Protein 5M2P (pdb70)

B-factor: mean 15.77, std 15.34, range [5.66, 390.44]

Solvent-accessible surface area: 6416 Å² total; per-residue (Å²): 158,39,36,29,36,4,1,2,4,19,44,172,34,9,126,136,43,106,90,0,33,83,53,0,107,77,62,88,157,61,10,57,156,153,142,101,157,57,30,1,64,65,7,92,32,0,25,1,8,77,3,107,107,13,60,120,13,109,90,128,25,43,157,137,6,6,0,3,0,0,53,41,116,77,9,9,80,80,0,70,121,103,10,93,164,18,56,70,28,86,4,74,0,77,35,154,46,2,99,69,16,62,32,48,92,148

Foldseek 3Di:
DAKKKKWKDAPVLVVVVVVVVVVVVVVVVVCVVVVHDDFKDKAWQWQLCQFPVNVVVVVVHDPGMMMIMGSDVVVVVVVCVVRVRTDMDMDDDDDPSPPDRRDHPD

Secondary structure (DSSP, 8-state):
-EEEEEEEEEHHHHHT-HHHHHHHHHHHHHHHHTT----EEEEESBGGGGSGGGHHHHHH--SSEEEEEES-HHHHHHHHHHH-S-EEEEEEES-SS-S-TT-B--

Nearest PDB structures (foldseek):
  5m2p-assembly1_A  TM=1.010E+00  e=1.530E-20  Synechocystis sp. PCC 6803
  5m2r-assembly1_A  TM=9.667E-01  e=1.458E-19  Synechocystis sp. PCC 6803 substr. Kazusa
  5m2u-assembly3_C  TM=9.516E-01  e=3.212E-18  Synechocystis sp. PCC 6803
  3jsr-assembly1_A  TM=9.475E-01  e=7.798E-15  Nostoc sp. PCC 7120 = FACHB-418
  3hze-assembly6_F  TM=9.260E-01  e=9.169E-13  Thermosynechococcus vestitus BP-1

CATH classification: 3.30.70.1860

InterPro domains:
  IPR019616 Ycf54 protein [PF10674] (30-120)
  IPR019616 Ycf54 protein [PTHR35319] (24-131)
  IPR038409 Ycf54-like superfamily [G3DSA:3.30.70.1860] (25-133)

Radius of gyration: 13.28 Å; Cα contacts (8 Å, |Δi|>4): 177; chains: 1; bounding box: 35×28×35 Å

Organism: Synechocystis sp. (strain ATCC 27184 / PCC 6803 / Kazusa) (NCBI:txid1111708)

Structure (mmCIF, N/CA/C/O backbone):
data_5M2P
#
_entry.id   5M2P
#
_cell.length_a   42.730
_cell.length_b   45.930
_cell.length_c   119.280
_cell.angle_alpha   90.00
_cell.angle_beta   90.00
_cell.angle_gamma   90.00
#
_symmetry.space_group_name_H-M   'C 2 2 21'
#
loop_
_entity.id
_entity.type
_entity.pdbx_description
1 polymer 'Ycf54-like protein'
2 non-polymer 'SULFATE ION'
3 water water
#
loop_
_atom_site.group_PDB
_atom_site.id
_atom_site.type_symbol
_atom_site.label_atom_id
_atom_site.label_alt_id
_atom_site.la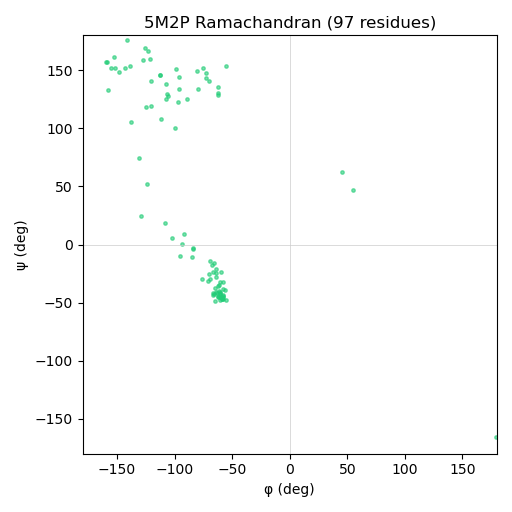bel_comp_id
_atom_site.label_asym_id
_atom_site.label_entity_id
_atom_site.label_seq_id
_atom_site.pdbx_PDB_ins_code
_atom_site.Cartn_x
_atom_site.Cartn_y
_atom_site.Cartn_z
_atom_site.occupancy
_atom_site.B_iso_or_equiv
_atom_site.auth_seq_id
_atom_site.auth_comp_id
_atom_site.auth_asym_id
_atom_site.auth_atom_id
_atom_site.pdbx_PDB_model_num
ATOM 1 N N . MET A 1 4 ? -24.323 -0.482 -11.984 1.00 39.52 1 MET A N 1
ATOM 2 C CA . MET A 1 4 ? -23.410 -0.687 -13.154 1.00 37.86 1 MET A CA 1
ATOM 3 C C . MET A 1 4 ? -22.408 0.459 -13.298 1.00 34.75 1 MET A C 1
ATOM 4 O O . MET A 1 4 ? -22.740 1.623 -13.088 1.00 37.08 1 MET A O 1
ATOM 9 N N . ALA A 1 5 ? -21.177 0.105 -13.646 1.00 19.11 2 ALA A N 1
ATOM 10 C CA . ALA A 1 5 ? -20.096 1.059 -13.866 1.00 16.81 2 ALA A CA 1
ATOM 11 C C . ALA A 1 5 ? -19.453 0.808 -15.231 1.00 13.30 2 ALA A C 1
ATOM 12 O O . ALA A 1 5 ? -19.555 -0.291 -15.795 1.00 13.85 2 ALA A O 1
ATOM 14 N N . THR A 1 6 ? -18.779 1.819 -15.758 1.00 12.98 3 THR A N 1
ATOM 15 C CA . THR A 1 6 ? -17.940 1.702 -16.951 1.00 11.02 3 THR A CA 1
ATOM 16 C C . THR A 1 6 ? -16.537 1.318 -16.528 1.00 8.55 3 THR A C 1
ATOM 17 O O . THR A 1 6 ? -15.882 1.991 -15.724 1.00 9.48 3 THR A O 1
ATOM 21 N N . TYR A 1 7 ? -16.078 0.222 -17.121 1.00 7.55 4 TYR A N 1
ATOM 22 C CA . TYR A 1 7 ? -14.724 -0.255 -16.973 1.00 6.26 4 TYR A CA 1
ATOM 23 C C . TYR A 1 7 ? -13.947 -0.025 -18.243 1.00 6.40 4 TYR A C 1
ATOM 24 O O . TYR A 1 7 ? -14.454 -0.231 -19.352 1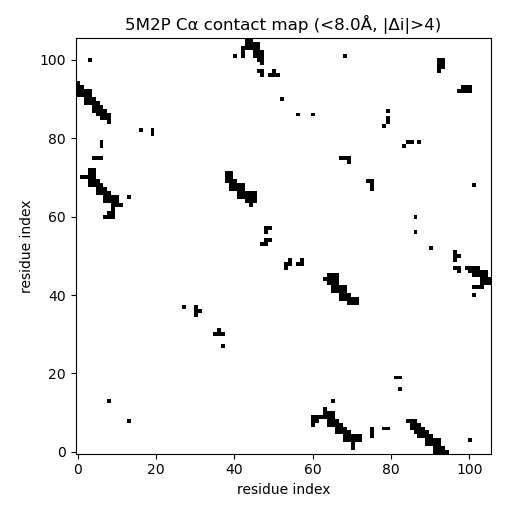.00 9.03 4 TYR A O 1
ATOM 33 N N . TYR A 1 8 ? -12.697 0.411 -18.089 1.00 6.30 5 TYR A N 1
ATOM 34 C CA . TYR A 1 8 ? -11.801 0.660 -19.191 1.00 6.05 5 TYR A CA 1
ATOM 35 C C . TYR A 1 8 ? -10.699 -0.374 -19.101 1.00 6.20 5 TYR A C 1
ATOM 36 O O . TYR A 1 8 ? -10.295 -0.734 -17.996 1.00 7.48 5 TYR A O 1
ATOM 45 N N . TYR A 1 9 ? -10.182 -0.825 -20.244 1.00 5.66 6 TYR A N 1
ATOM 46 C CA . TYR A 1 9 ? -9.161 -1.848 -20.232 1.00 6.06 6 TYR A CA 1
ATOM 47 C C . TYR A 1 9 ? -8.071 -1.578 -21.248 1.00 5.84 6 TYR A C 1
ATOM 48 O O . TYR A 1 9 ? -8.296 -0.966 -22.299 1.00 5.76 6 TYR A O 1
ATOM 57 N N . ALA A 1 10 ? -6.908 -2.126 -20.903 1.00 6.06 7 ALA A N 1
ATOM 58 C CA . ALA A 1 10 ? -5.779 -2.283 -21.813 1.00 5.73 7 ALA A CA 1
ATOM 59 C C . ALA A 1 10 ? -5.408 -3.771 -21.783 1.00 6.40 7 ALA A C 1
ATOM 60 O O . ALA A 1 10 ? -5.057 -4.282 -20.732 1.00 7.82 7 ALA A O 1
ATOM 62 N N . LEU A 1 11 ? -5.502 -4.430 -22.929 1.00 6.08 8 LEU A N 1
ATOM 63 C CA . LEU A 1 11 ? -5.242 -5.860 -23.051 1.00 6.83 8 LEU A CA 1
ATOM 64 C C . LEU A 1 11 ? -3.905 -6.095 -23.723 1.00 7.00 8 LEU A C 1
ATOM 65 O O . LEU A 1 11 ? -3.644 -5.546 -24.781 1.00 7.73 8 LEU A O 1
ATOM 70 N N . ALA A 1 12 ? -3.075 -6.904 -23.091 1.00 8.07 9 ALA A N 1
ATOM 71 C CA . ALA A 1 12 ? -1.759 -7.250 -23.564 1.00 8.89 9 ALA A CA 1
ATOM 72 C C . ALA A 1 12 ? -1.653 -8.777 -23.685 1.00 8.99 9 ALA A C 1
ATOM 73 O O . ALA A 1 12 ? -2.449 -9.514 -23.110 1.00 9.43 9 ALA A O 1
ATOM 75 N N . SER A 1 13 ? -0.607 -9.238 -24.364 1.00 9.30 10 SER A N 1
ATOM 76 C CA . SER A 1 13 ? -0.217 -10.636 -24.256 1.00 9.98 10 SER A CA 1
ATOM 77 C C . SER A 1 13 ? 0.483 -10.832 -22.913 1.00 9.82 10 SER A C 1
ATOM 78 O O . SER A 1 13 ? 1.103 -9.935 -22.370 1.00 10.53 10 SER A O 1
ATOM 81 N N . GLN A 1 14 ? 0.405 -12.053 -22.375 1.00 11.51 11 GLN A N 1
ATOM 82 C CA . GLN A 1 14 ? 1.176 -12.389 -21.184 1.00 11.85 11 GLN A CA 1
ATOM 83 C C . GLN A 1 14 ? 2.678 -12.240 -21.436 1.00 9.81 11 GLN A C 1
ATOM 84 O O . GLN A 1 14 ? 3.392 -11.736 -20.603 1.00 11.38 11 GLN A O 1
ATOM 90 N N . LYS A 1 15 ? 3.118 -12.668 -22.623 1.00 12.52 12 LYS A N 1
ATOM 91 C CA . LYS A 1 15 ? 4.503 -12.544 -23.042 1.00 13.91 12 LYS A CA 1
ATOM 92 C C . LYS A 1 15 ? 5.017 -11.090 -22.983 1.00 11.16 12 LYS A C 1
ATOM 93 O O . LYS A 1 15 ? 6.073 -10.781 -22.432 1.00 13.33 12 LYS A O 1
ATOM 99 N N . PHE A 1 16 ? 4.223 -10.173 -23.530 1.00 10.83 13 PHE A N 1
ATOM 100 C CA . PHE A 1 16 ? 4.594 -8.768 -23.550 1.00 10.97 13 PHE A CA 1
ATOM 101 C C . PHE A 1 16 ? 4.659 -8.182 -22.172 1.00 11.18 13 PHE A C 1
ATOM 102 O O . PHE A 1 16 ? 5.624 -7.488 -21.805 1.00 12.46 13 PHE A O 1
ATOM 110 N N . LEU A 1 17 ? 3.612 -8.419 -21.380 1.00 11.97 14 LEU A N 1
ATOM 111 C CA . LEU A 1 17 ? 3.589 -7.790 -20.087 1.00 15.03 14 LEU A CA 1
ATOM 112 C C . LEU A 1 17 ? 4.758 -8.286 -19.185 1.00 15.18 14 LEU A C 1
ATOM 113 O O . LEU A 1 17 ? 5.268 -7.557 -18.343 1.00 17.77 14 LEU A O 1
ATOM 118 N N . LEU A 1 18 ? 5.225 -9.516 -19.420 1.00 17.08 15 LEU A N 1
ATOM 119 C CA . LEU A 1 18 ? 6.406 -10.030 -18.713 1.00 16.80 15 LEU A CA 1
ATOM 120 C C . LEU A 1 18 ? 7.727 -9.323 -19.072 1.00 17.47 15 LEU A C 1
ATOM 121 O O . LEU A 1 18 ? 8.686 -9.367 -18.325 1.00 21.06 15 LEU A O 1
ATOM 126 N N . GLU A 1 19 ? 7.724 -8.614 -20.203 1.00 15.21 16 GLU A N 1
ATOM 127 C CA . GLU A 1 19 ? 8.847 -7.765 -20.605 1.00 15.40 16 GLU A CA 1
ATOM 128 C C . GLU A 1 19 ? 8.712 -6.330 -20.119 1.00 15.23 16 GLU A C 1
ATOM 129 O O . GLU A 1 19 ? 9.481 -5.472 -20.532 1.00 17.40 16 GLU A O 1
ATOM 135 N N . GLU A 1 20 ? 7.728 -6.064 -19.256 1.00 16.28 17 GLU A N 1
ATOM 136 C CA . GLU A 1 20 ? 7.444 -4.711 -18.780 1.00 15.53 17 GLU A CA 1
ATOM 137 C C . GLU A 1 20 ? 7.495 -4.651 -17.244 1.00 14.53 17 GLU A C 1
ATOM 138 O O . GLU A 1 20 ? 6.571 -4.182 -16.589 1.00 14.20 17 GLU A O 1
ATOM 144 N N . GLU A 1 21 ? 8.585 -5.137 -16.661 1.00 17.16 18 GLU A N 1
ATOM 145 C CA . GLU A 1 21 ? 8.710 -5.133 -15.206 1.00 20.11 18 GLU A CA 1
ATOM 146 C C . GLU A 1 21 ? 8.661 -3.765 -14.550 1.00 17.74 18 GLU A C 1
ATOM 147 O O . GLU A 1 21 ? 7.984 -3.624 -13.534 1.00 17.84 18 GLU A O 1
ATOM 153 N N . PRO A 1 22 ? 9.326 -2.741 -15.117 1.00 16.59 19 PRO A N 1
ATOM 154 C CA . PRO A 1 22 ? 9.187 -1.413 -14.510 1.00 16.21 19 PRO A CA 1
ATOM 155 C C . PRO A 1 22 ? 7.708 -1.003 -14.430 1.00 14.54 19 PRO A C 1
ATOM 156 O O . PRO A 1 22 ? 7.284 -0.431 -13.434 1.00 13.66 19 PRO A O 1
ATOM 160 N N . PHE A 1 23 ? 6.926 -1.326 -15.458 1.00 13.83 20 PHE A N 1
ATOM 161 C CA . PHE A 1 23 ? 5.493 -1.038 -15.437 1.00 11.39 20 PHE A CA 1
ATOM 162 C C . PHE A 1 23 ? 4.791 -1.764 -14.280 1.00 11.51 20 PHE A C 1
ATOM 163 O O . PHE A 1 23 ? 3.959 -1.188 -13.559 1.00 12.36 20 PHE A O 1
ATOM 171 N N . GLU A 1 24 ? 5.081 -3.040 -14.138 1.00 11.86 21 GLU A N 1
ATOM 172 C CA . GLU A 1 24 ? 4.484 -3.787 -13.058 1.00 13.56 21 GLU A CA 1
ATOM 173 C C . GLU A 1 24 ? 4.885 -3.203 -11.712 1.00 13.07 21 GLU A C 1
ATOM 174 O O . GLU A 1 24 ? 4.079 -3.194 -10.786 1.00 14.74 21 GLU A O 1
ATOM 180 N N . GLU A 1 25 ? 6.110 -2.695 -11.586 1.00 13.02 22 GLU A N 1
ATOM 181 C CA . GLU A 1 25 ? 6.519 -2.031 -10.349 1.00 15.42 22 GLU A CA 1
ATOM 182 C C . GLU A 1 25 ? 5.718 -0.757 -10.095 1.00 14.28 22 GLU A C 1
ATOM 183 O O . GLU A 1 25 ? 5.375 -0.454 -8.959 1.00 14.53 22 GLU A O 1
ATOM 189 N N . VAL A 1 26 ? 5.398 -0.012 -11.148 1.00 12.38 23 VAL A N 1
ATOM 190 C CA . VAL A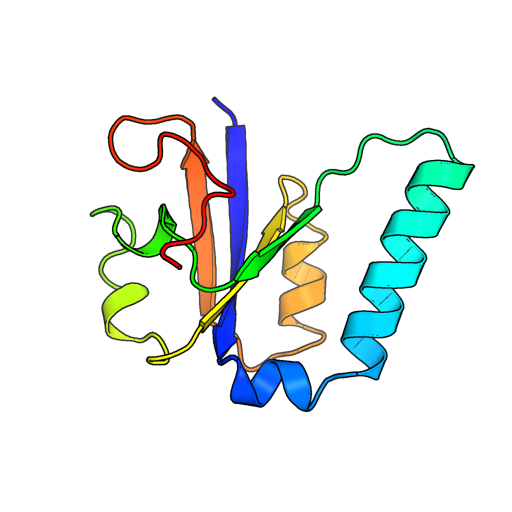 1 26 ? 4.558 1.163 -11.009 1.00 12.53 23 VAL A CA 1
ATOM 191 C C . VAL A 1 26 ? 3.196 0.769 -10.458 1.00 10.97 23 VAL A C 1
ATOM 192 O O . VAL A 1 26 ? 2.675 1.441 -9.571 1.00 11.39 23 VAL A O 1
ATOM 196 N N . LEU A 1 27 ? 2.639 -0.327 -10.967 1.00 10.30 24 LEU A N 1
ATOM 197 C CA . LEU A 1 27 ? 1.324 -0.773 -10.477 1.00 10.06 24 LEU A CA 1
ATOM 198 C C . LEU A 1 27 ? 1.403 -1.206 -9.021 1.00 10.03 24 LEU A C 1
ATOM 199 O O . LEU A 1 27 ? 0.510 -0.905 -8.243 1.00 10.98 24 LEU A O 1
ATOM 204 N N . LYS A 1 28 ? 2.454 -1.937 -8.653 1.00 11.37 25 LYS A N 1
ATOM 205 C CA . LYS A 1 28 ? 2.642 -2.319 -7.235 1.00 12.15 25 LYS A CA 1
ATOM 206 C C . LYS A 1 28 ? 2.737 -1.077 -6.353 1.00 11.10 25 LYS A C 1
ATOM 207 O O . LYS A 1 28 ? 2.087 -0.998 -5.308 1.00 12.16 25 LYS A O 1
ATOM 213 N N . GLU A 1 29 ? 3.534 -0.094 -6.766 1.00 12.26 26 GLU A N 1
ATOM 214 C CA . GLU A 1 29 ? 3.654 1.137 -5.999 1.00 13.86 26 GLU A CA 1
ATOM 215 C C . GLU A 1 29 ? 2.345 1.886 -5.909 1.00 12.10 26 GLU A C 1
ATOM 216 O O . GLU A 1 29 ? 2.030 2.470 -4.875 1.00 13.90 26 GLU A O 1
ATOM 222 N N . ARG A 1 30 ? 1.555 1.833 -6.979 1.00 11.19 27 ARG A N 1
ATOM 223 C CA . ARG A 1 30 ? 0.263 2.505 -6.975 1.00 10.52 27 ARG A CA 1
ATOM 224 C C . ARG A 1 30 ? -0.688 1.827 -5.971 1.00 9.27 27 ARG A C 1
ATOM 225 O O . ARG A 1 30 ? -1.360 2.506 -5.213 1.00 10.73 27 ARG A O 1
ATOM 233 N N . ARG A 1 31 ? -0.713 0.496 -5.945 1.00 10.06 28 ARG A N 1
ATOM 234 C CA . ARG A 1 31 ? -1.516 -0.217 -4.924 1.00 9.31 28 ARG A CA 1
ATOM 235 C C . ARG A 1 31 ? -1.101 0.174 -3.514 1.00 8.71 28 ARG A C 1
ATOM 236 O O . ARG A 1 31 ? -1.928 0.434 -2.660 1.00 9.80 28 ARG A O 1
ATOM 244 N N . ARG A 1 32 ? 0.197 0.189 -3.278 1.00 10.51 29 ARG A N 1
ATOM 245 C CA . ARG A 1 32 ? 0.717 0.522 -1.966 1.00 10.31 29 ARG A CA 1
ATOM 246 C C . ARG A 1 32 ? 0.399 1.969 -1.569 1.00 11.43 29 ARG A C 1
ATOM 247 O O . ARG A 1 32 ? -0.011 2.226 -0.442 1.00 12.82 29 ARG A O 1
ATOM 255 N N . ASP A 1 33 ? 0.514 2.899 -2.520 1.00 12.01 30 ASP A N 1
ATOM 256 C CA . ASP A 1 33 ? 0.167 4.297 -2.283 1.00 13.04 30 ASP A CA 1
ATOM 257 C C . ASP A 1 33 ? -1.314 4.466 -1.969 1.00 11.82 30 AS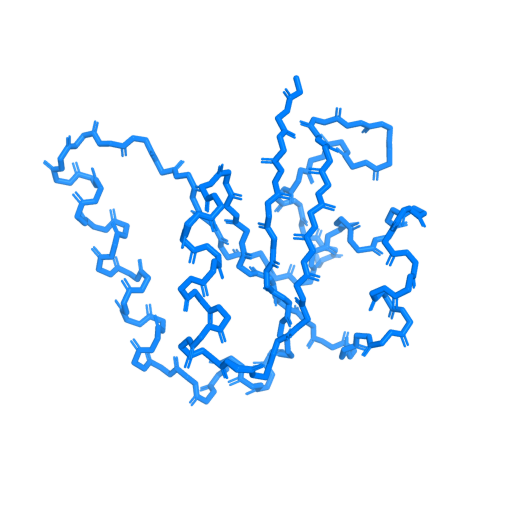P A C 1
ATOM 258 O O . ASP A 1 33 ? -1.691 5.262 -1.092 1.00 14.15 30 ASP A O 1
ATOM 263 N N . TYR A 1 34 ? -2.166 3.735 -2.702 1.00 11.43 31 TYR A N 1
ATOM 264 C CA . TYR A 1 34 ? -3.592 3.796 -2.420 1.00 10.45 31 TYR A CA 1
ATOM 265 C C . TYR A 1 34 ? -3.860 3.381 -0.970 1.00 10.56 31 TYR A C 1
ATOM 266 O O . TYR A 1 34 ? -4.656 4.018 -0.270 1.00 11.75 31 TYR A O 1
ATOM 275 N N . GLY A 1 35 ? -3.220 2.279 -0.536 1.00 10.07 32 GLY A N 1
ATOM 276 C CA . GLY A 1 35 ? -3.415 1.801 0.819 1.00 11.07 32 GLY A CA 1
ATOM 277 C C . GLY A 1 35 ? -2.991 2.860 1.836 1.00 10.99 32 GLY A C 1
ATOM 278 O O . GLY A 1 35 ? -3.707 3.143 2.797 1.00 12.27 32 GLY A O 1
ATOM 279 N N . GLU A 1 36 ? -1.839 3.462 1.596 1.00 12.10 33 GLU A N 1
ATOM 280 C CA . GLU A 1 36 ? -1.326 4.491 2.477 1.00 14.11 33 GLU A CA 1
ATOM 281 C C . GLU A 1 36 ? -2.267 5.708 2.593 1.00 15.25 33 GLU A C 1
ATOM 282 O O . GLU A 1 36 ? -2.370 6.306 3.661 1.00 17.93 33 GLU A O 1
ATOM 288 N N . LYS A 1 37 ? -2.980 6.021 1.512 1.00 14.92 34 LYS A N 1
ATOM 289 C CA . LYS A 1 37 ? -3.906 7.149 1.436 1.00 16.75 34 LYS A CA 1
ATOM 290 C C . LYS A 1 37 ? -5.357 6.765 1.761 1.00 15.39 34 LYS A C 1
ATOM 291 O O . LYS A 1 37 ? -6.257 7.609 1.726 1.00 16.88 34 LYS A O 1
ATOM 297 N N . ASN A 1 38 ? -5.593 5.490 2.074 1.00 12.98 35 ASN A N 1
ATOM 298 C CA . ASN A 1 38 ? -6.955 4.992 2.307 1.00 13.37 35 ASN A CA 1
ATOM 299 C C . ASN A 1 38 ? -7.865 5.293 1.120 1.00 13.19 35 ASN A C 1
ATOM 300 O O . ASN A 1 38 ? -8.995 5.750 1.278 1.00 15.43 35 ASN A O 1
ATOM 305 N N . LYS A 1 39 ? -7.359 4.991 -0.066 1.00 12.34 36 LYS A N 1
ATOM 306 C CA . LYS A 1 39 ? -8.110 5.139 -1.319 1.00 13.37 36 LYS A CA 1
ATOM 307 C C . LYS A 1 39 ? -8.504 3.755 -1.815 1.00 11.74 36 LYS A C 1
ATOM 308 O O . LYS A 1 39 ? -7.665 2.862 -1.877 1.00 11.94 36 LYS A O 1
ATOM 314 N N . GLU A 1 40 ? -9.775 3.566 -2.134 1.00 13.47 37 GLU A N 1
ATOM 315 C CA . GLU A 1 40 ? -10.251 2.275 -2.648 1.00 13.29 37 GLU A CA 1
ATOM 316 C C . GLU A 1 40 ? -9.570 1.960 -3.960 1.00 10.54 37 GLU A C 1
ATOM 317 O O . GLU A 1 40 ? -9.518 2.809 -4.855 1.00 12.79 37 GLU A O 1
ATOM 323 N N . ILE A 1 41 ? -9.036 0.752 -4.065 1.00 11.07 38 ILE A N 1
ATOM 324 C CA . ILE A 1 41 ? -8.381 0.302 -5.275 1.00 9.27 38 ILE A CA 1
ATOM 325 C C . ILE A 1 41 ? -9.437 0.298 -6.383 1.00 10.13 38 ILE A C 1
ATOM 326 O O . ILE A 1 41 ? -10.530 -0.235 -6.213 1.00 10.90 38 ILE A O 1
ATOM 331 N N . ASP A 1 42 ? -9.114 0.934 -7.505 1.00 9.31 39 ASP A N 1
ATOM 332 C CA . ASP A 1 42 ? -10.022 1.030 -8.657 1.00 8.86 39 ASP A CA 1
ATOM 333 C C . ASP A 1 42 ? -9.321 0.616 -9.945 1.00 7.20 39 ASP A C 1
ATOM 334 O O . ASP A 1 42 ? -9.733 1.023 -11.037 1.00 8.69 39 ASP A O 1
ATOM 339 N N . PHE A 1 43 ? -8.284 -0.204 -9.822 1.00 7.05 40 PHE A N 1
ATOM 340 C CA . PHE A 1 43 ? -7.559 -0.733 -10.968 1.00 7.66 40 PHE A CA 1
ATOM 341 C C . PHE A 1 43 ? -7.066 -2.106 -10.572 1.00 8.37 40 PHE A C 1
ATOM 342 O O . PHE A 1 43 ? -6.748 -2.339 -9.408 1.00 8.13 40 PHE A O 1
ATOM 350 N N . TRP A 1 44 ? -6.982 -2.987 -11.553 1.00 7.17 41 TRP A N 1
ATOM 351 C CA . TRP A 1 44 ? -6.705 -4.386 -11.339 1.00 7.62 41 TRP A CA 1
ATOM 352 C C . TRP A 1 44 ? -6.008 -4.959 -12.565 1.00 8.22 41 TRP A C 1
ATOM 353 O O . TRP A 1 44 ? -6.244 -4.534 -13.683 1.00 9.77 41 TRP A O 1
ATOM 364 N N . GLN A 1 45 ? -5.202 -5.987 -12.341 1.00 8.71 42 GLN A N 1
ATOM 365 C CA . GLN A 1 45 ? -4.644 -6.763 -13.399 1.00 8.67 42 GLN A CA 1
ATOM 366 C C . GLN A 1 45 ? -5.352 -8.106 -13.395 1.00 8.90 42 GLN A C 1
ATOM 367 O O . GLN A 1 45 ? -5.404 -8.780 -12.351 1.00 11.96 42 GLN A O 1
ATOM 373 N N . VAL A 1 46 ? -5.915 -8.477 -14.538 1.00 8.35 43 VAL A N 1
ATOM 374 C CA . VAL A 1 46 ? -6.734 -9.682 -14.668 1.00 8.59 43 VAL A CA 1
ATOM 375 C C . VAL A 1 46 ? -6.092 -10.567 -15.709 1.00 8.92 43 VAL A C 1
ATOM 376 O O . VAL A 1 46 ? -5.975 -10.199 -16.865 1.00 8.99 43 VAL A O 1
ATOM 380 N N . ILE A 1 47 ? -5.694 -11.765 -15.302 1.00 10.11 44 ILE A N 1
ATOM 381 C CA . ILE A 1 47 ? -5.101 -12.730 -16.205 1.00 9.86 44 ILE A CA 1
ATOM 382 C C . ILE A 1 47 ? -6.226 -13.412 -16.993 1.00 9.08 44 ILE A C 1
ATOM 383 O O . ILE A 1 47 ? -7.255 -13.805 -16.424 1.00 11.67 44 ILE A O 1
ATOM 388 N N . GLN A 1 48 ? -6.053 -13.533 -18.299 1.00 8.93 45 GLN A N 1
ATOM 389 C CA . GLN A 1 48 ? -7.009 -14.191 -19.166 1.00 8.95 45 G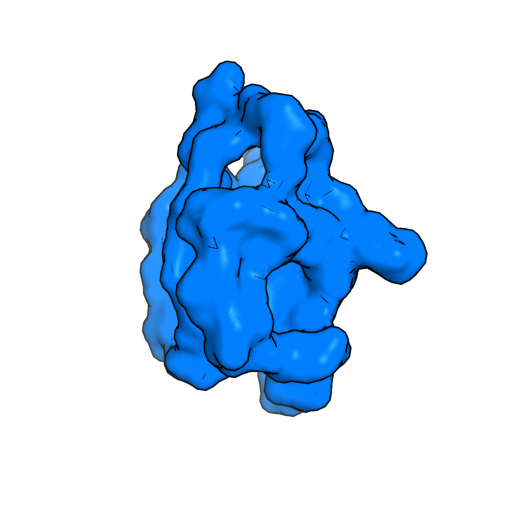LN A CA 1
ATOM 390 C C . GLN A 1 48 ? -8.454 -13.754 -18.858 1.00 8.85 45 GLN A C 1
ATOM 391 O O . GLN A 1 48 ? -9.328 -14.585 -18.532 1.00 9.80 45 GLN A O 1
ATOM 397 N N . PRO A 1 49 ? -8.742 -12.460 -19.029 1.00 9.11 46 PRO A N 1
ATOM 398 C CA . PRO A 1 49 ? -10.050 -11.971 -18.566 1.00 8.49 46 PRO A CA 1
ATOM 399 C C . PRO A 1 49 ? -11.273 -12.586 -19.242 1.00 8.51 46 PRO A C 1
ATOM 400 O O . PRO A 1 49 ? -11.366 -12.687 -20.458 1.00 10.46 46 PRO A O 1
ATOM 404 N N . ALA A 1 50 ? -12.256 -12.934 -18.416 1.00 9.51 47 ALA A N 1
ATOM 405 C CA . ALA A 1 50 ? -13.524 -13.439 -18.914 1.00 10.73 47 ALA A CA 1
ATOM 406 C C . ALA A 1 50 ? -14.327 -12.395 -19.676 1.00 10.01 47 ALA A C 1
ATOM 407 O O . ALA A 1 50 ? -15.172 -12.722 -20.501 1.00 12.19 47 ALA A O 1
ATOM 409 N N . PHE A 1 51 ? -14.081 -11.112 -19.419 1.00 9.31 48 PHE A N 1
ATOM 410 C CA . PHE A 1 51 ? -14.846 -10.083 -20.152 1.00 9.48 48 PHE A CA 1
ATOM 411 C C . PHE A 1 51 ? -14.672 -10.159 -21.659 1.00 9.14 48 PHE A C 1
ATOM 412 O O . PHE A 1 51 ? -15.539 -9.717 -22.412 1.00 9.84 48 PHE A O 1
ATOM 420 N N . LEU A 1 52 ? -13.559 -10.740 -22.105 1.00 9.03 49 LEU A N 1
ATOM 421 C CA . LEU A 1 52 ? -13.269 -10.803 -23.516 1.00 10.51 49 LEU A CA 1
ATOM 422 C C . LEU A 1 52 ? -14.253 -11.662 -24.289 1.00 10.18 49 LEU A C 1
ATOM 423 O O . LEU A 1 52 ? -14.310 -11.564 -25.514 1.00 12.01 49 LEU A O 1
ATOM 428 N N . ASN A 1 53 ? -15.034 -12.501 -23.577 1.00 8.97 50 ASN A N 1
ATOM 429 C CA . ASN A 1 53 ? -16.041 -13.339 -24.226 1.00 10.11 50 ASN A CA 1
ATOM 430 C C . ASN A 1 53 ? -17.382 -12.625 -24.486 1.00 10.02 50 ASN A C 1
ATOM 431 O O . ASN A 1 53 ? -18.281 -13.174 -25.108 1.00 12.39 50 ASN A O 1
ATOM 436 N N . ALA A 1 54 ? -17.511 -11.387 -24.037 1.00 9.20 51 ALA A N 1
ATOM 437 C CA . ALA A 1 54 ? -18.765 -10.651 -24.208 1.00 9.88 51 ALA A CA 1
ATOM 438 C C . ALA A 1 54 ? -18.956 -10.316 -25.670 1.00 8.12 51 ALA A C 1
ATOM 439 O O . ALA A 1 54 ? -18.004 -9.939 -26.349 1.00 7.62 51 ALA A O 1
ATOM 441 N N . PRO A 1 55 ? -20.190 -10.398 -26.196 1.00 8.45 52 PRO A N 1
ATOM 442 C CA . PRO A 1 55 ? -20.391 -10.092 -27.606 1.00 8.32 52 PRO A CA 1
ATOM 443 C C . PRO A 1 55 ? -19.946 -8.694 -28.025 1.00 7.70 52 PRO A C 1
ATOM 444 O O . PRO A 1 55 ? -19.467 -8.530 -29.149 1.00 8.23 52 PRO A O 1
ATOM 448 N N . GLU A 1 56 ? -20.055 -7.731 -27.121 1.00 8.54 53 GLU A N 1
ATOM 449 C CA . GLU A 1 56 ? -19.680 -6.371 -27.435 1.00 10.02 53 GLU A CA 1
ATOM 450 C C . GLU A 1 56 ? -18.175 -6.221 -27.622 1.00 9.85 53 GLU A C 1
ATOM 451 O O . GLU A 1 56 ? -17.728 -5.209 -28.164 1.00 12.14 53 GLU A O 1
ATOM 457 N N . LEU A 1 57 ? -17.396 -7.223 -27.195 1.00 8.58 54 LEU A N 1
ATOM 458 C CA . LEU A 1 57 ? -15.946 -7.205 -27.297 1.00 9.94 54 LEU A CA 1
ATOM 459 C C . LEU A 1 57 ? -15.428 -8.179 -28.369 1.00 9.33 54 LEU A C 1
ATOM 460 O O . LEU A 1 57 ? -14.248 -8.530 -28.429 1.00 10.23 54 LEU A O 1
ATOM 465 N N . ALA A 1 58 ? -16.317 -8.588 -29.274 1.00 9.42 55 ALA A N 1
ATOM 466 C CA . ALA A 1 58 ? -15.939 -9.566 -30.265 1.00 10.51 55 ALA A CA 1
ATOM 467 C C . ALA A 1 58 ? -14.757 -9.122 -31.121 1.00 11.29 55 ALA A C 1
ATOM 468 O O . ALA A 1 58 ? -13.926 -9.948 -31.475 1.00 12.93 55 ALA A O 1
ATOM 470 N N . GLU A 1 59 ? -14.687 -7.846 -31.483 1.00 12.38 56 GLU A N 1
ATOM 471 C CA A GLU A 1 59 ? -13.587 -7.326 -32.311 0.50 11.45 56 GLU A CA 1
ATOM 472 C CA B GLU A 1 59 ? -13.591 -7.430 -32.344 0.50 14.05 56 GLU A CA 1
ATOM 473 C C . GLU A 1 59 ? -12.272 -7.463 -31.555 1.00 11.70 56 GLU A C 1
ATOM 474 O O . GLU A 1 59 ? -11.266 -7.895 -32.088 1.00 12.81 56 GLU A O 1
ATOM 485 N N . ALA A 1 60 ? -12.287 -7.075 -30.29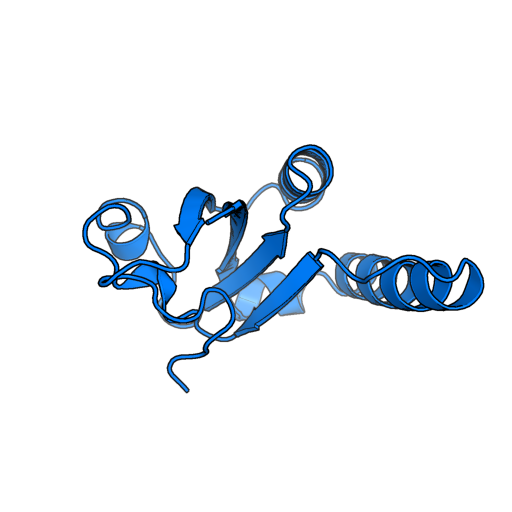2 1.00 10.76 57 ALA A N 1
ATOM 486 C CA . ALA A 1 60 ? -11.104 -7.214 -29.451 1.00 10.79 57 ALA A CA 1
ATOM 487 C C . ALA A 1 60 ? -10.649 -8.661 -29.341 1.00 11.15 57 ALA A C 1
ATOM 488 O O . ALA A 1 60 ? -9.465 -8.960 -29.479 1.00 11.98 57 ALA A O 1
ATOM 490 N N . LYS A 1 61 ? -11.591 -9.569 -29.090 1.00 9.96 58 LYS A N 1
ATOM 491 C CA . LYS A 1 61 ? -11.242 -10.979 -28.952 1.00 10.11 58 LYS A CA 1
ATOM 492 C C . LYS A 1 61 ? -10.622 -11.516 -30.244 1.00 11.22 58 LYS A C 1
ATOM 493 O O . LYS A 1 61 ? -9.665 -12.295 -30.214 1.00 13.52 58 LYS A O 1
ATOM 499 N N . ALA A 1 62 ? -11.165 -11.093 -31.372 1.00 10.67 59 ALA A N 1
ATOM 500 C CA . ALA A 1 62 ? -10.640 -11.495 -32.677 1.00 12.16 59 ALA A CA 1
ATOM 501 C C . ALA A 1 62 ? -9.223 -11.016 -32.960 1.00 12.48 59 ALA A C 1
ATOM 502 O O . ALA A 1 62 ? -8.528 -11.571 -33.790 1.00 17.86 59 ALA A O 1
ATOM 504 N N . LYS A 1 63 ? -8.815 -9.939 -32.308 1.00 11.99 60 LYS A N 1
ATOM 505 C CA . LYS A 1 63 ? -7.463 -9.395 -32.432 1.00 11.98 60 LYS A CA 1
ATOM 506 C C . LYS A 1 63 ? -6.496 -9.879 -31.344 1.00 12.65 60 LYS A C 1
ATOM 507 O O . LYS A 1 63 ? -5.306 -9.605 -31.457 1.00 14.75 60 LYS A O 1
ATOM 513 N N . ALA A 1 64 ? -6.984 -10.552 -30.295 1.00 13.46 61 ALA A N 1
ATOM 514 C CA . ALA A 1 64 ? -6.240 -10.722 -29.047 1.00 13.01 61 ALA A CA 1
ATOM 515 C C . ALA A 1 64 ? -5.200 -11.822 -29.099 1.00 12.13 61 ALA A C 1
ATOM 516 O O . ALA A 1 64 ? -5.436 -12.856 -29.744 1.00 14.83 61 ALA A O 1
ATOM 518 N N . PRO A 1 65 ? -4.097 -11.654 -28.336 1.00 11.29 62 PRO A N 1
ATOM 519 C CA . PRO A 1 65 ? -3.165 -12.771 -28.069 1.00 11.68 62 PRO A CA 1
ATOM 520 C C . PRO A 1 65 ? -3.872 -13.987 -27.452 1.00 12.63 62 PRO A C 1
ATOM 521 O O . PRO A 1 65 ? -4.876 -13.830 -26.735 1.00 15.95 62 PRO A O 1
ATOM 525 N N . GLU A 1 66 ? -3.308 -15.169 -27.675 1.00 13.36 63 GLU A N 1
ATOM 526 C CA . GLU A 1 66 ? -3.861 -16.405 -27.101 1.00 18.36 63 GLU A CA 1
ATOM 527 C C . GLU A 1 66 ? -3.826 -16.374 -25.565 1.00 14.59 63 GLU A C 1
ATOM 528 O O . GLU A 1 66 ? -4.801 -16.800 -24.904 1.00 17.57 63 GLU A O 1
ATOM 534 N N . LYS A 1 67 ? -2.706 -15.952 -24.997 1.00 13.51 64 LYS A N 1
ATOM 535 C CA . LYS A 1 67 ? -2.533 -15.882 -23.559 1.00 13.70 64 LYS A CA 1
ATOM 536 C C . LYS A 1 67 ? -2.470 -14.392 -23.292 1.00 11.63 64 LYS A C 1
ATOM 537 O O . LYS A 1 67 ? -1.512 -13.717 -23.693 1.00 11.74 64 LYS A O 1
ATOM 543 N N . ASN A 1 68 ? -3.539 -13.883 -22.695 1.00 10.75 65 ASN A N 1
ATOM 544 C CA . ASN A 1 68 ? -3.695 -12.451 -22.538 1.00 8.80 65 ASN A CA 1
ATOM 545 C C . ASN A 1 68 ? -3.931 -12.047 -21.096 1.00 9.15 65 ASN A C 1
ATOM 546 O O . ASN A 1 68 ? -4.161 -12.884 -20.220 1.00 9.49 65 ASN A O 1
ATOM 551 N N . VAL A 1 69 ? -3.851 -10.744 -20.868 1.00 9.15 66 VAL A N 1
ATOM 552 C CA . VAL A 1 69 ? -3.889 -10.178 -19.535 1.00 8.62 66 VAL A CA 1
ATOM 553 C C . VAL A 1 69 ? -4.321 -8.726 -19.696 1.00 7.55 66 VAL A C 1
ATOM 554 O O . VAL A 1 69 ? -3.842 -8.043 -20.600 1.00 9.55 66 VAL A O 1
ATOM 558 N N . ALA A 1 70 ? -5.277 -8.295 -18.875 1.00 7.07 67 ALA A N 1
ATOM 559 C CA . ALA A 1 70 ? -5.759 -6.922 -18.943 1.00 7.39 67 ALA A CA 1
ATOM 560 C C . ALA A 1 70 ? -5.398 -6.122 -17.718 1.00 7.26 67 ALA A C 1
ATOM 561 O O . ALA A 1 70 ? -5.458 -6.602 -16.582 1.00 8.65 67 ALA A O 1
ATOM 563 N N . ILE A 1 71 ? -5.137 -4.841 -17.946 1.00 6.36 68 ILE A N 1
ATOM 564 C CA . ILE A 1 71 ? -5.214 -3.841 -16.902 1.00 7.44 68 ILE A CA 1
ATOM 565 C C . ILE A 1 71 ? -6.587 -3.194 -17.037 1.00 7.18 68 ILE A C 1
ATOM 566 O O . ILE A 1 71 ? -6.958 -2.715 -18.105 1.00 8.28 68 ILE A O 1
ATOM 571 N N . VAL A 1 72 ? -7.352 -3.249 -15.961 1.00 7.40 69 VAL A N 1
ATOM 572 C CA . VAL A 1 72 ? -8.748 -2.792 -15.929 1.00 7.39 69 VAL A CA 1
ATOM 573 C C . VAL A 1 72 ? -8.850 -1.705 -14.888 1.00 7.51 69 VAL A C 1
ATOM 574 O O . VAL A 1 72 ? -8.288 -1.814 -13.806 1.00 8.41 69 VAL A O 1
ATOM 578 N N . SER A 1 73 ? -9.633 -0.675 -15.175 1.00 7.31 70 SER A N 1
ATOM 579 C CA . SER A 1 73 ? -9.884 0.344 -14.165 1.00 7.39 70 SER A CA 1
ATOM 580 C C . SER A 1 73 ? -11.183 1.049 -14.436 1.00 6.17 70 SER A C 1
ATOM 581 O O . SER A 1 73 ? -11.598 1.178 -15.585 1.00 7.38 70 SER A O 1
ATOM 584 N N . THR A 1 74 ? -11.824 1.555 -13.375 1.00 6.88 71 THR A N 1
ATOM 585 C CA . THR A 1 74 ? -12.946 2.473 -13.518 1.00 6.85 71 THR A CA 1
ATOM 586 C C . THR A 1 74 ? -12.482 3.921 -13.705 1.00 7.24 71 THR A C 1
ATOM 587 O O . THR A 1 74 ? -13.309 4.788 -13.903 1.00 8.69 71 THR A O 1
ATOM 591 N N . ASN A 1 75 ? -11.163 4.135 -13.647 1.00 7.29 72 ASN A N 1
ATOM 592 C CA . ASN A 1 75 ? -10.566 5.450 -13.859 1.00 9.24 72 ASN A CA 1
ATOM 593 C C . ASN A 1 75 ? -10.043 5.548 -15.283 1.00 7.47 72 ASN A C 1
ATOM 594 O O . ASN A 1 75 ? -9.004 4.977 -15.604 1.00 7.25 72 ASN A O 1
ATOM 599 N N . LYS A 1 76 ? -10.797 6.194 -16.164 1.00 8.54 73 LYS A N 1
ATOM 600 C CA A LYS A 1 76 ? -10.409 6.279 -17.581 0.50 8.9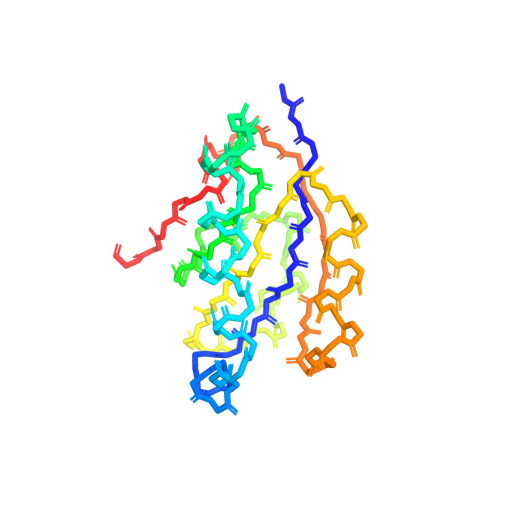2 73 LYS A CA 1
ATOM 601 C CA B LYS A 1 76 ? -10.388 6.254 -17.576 0.50 10.23 73 LYS A CA 1
ATOM 602 C C . LYS A 1 76 ? -9.007 6.868 -17.744 1.00 9.36 73 LYS A C 1
ATOM 603 O O . LYS A 1 76 ? -8.236 6.434 -18.585 1.00 9.51 73 LYS A O 1
ATOM 614 N N . SER A 1 77 ? -8.699 7.882 -16.955 1.00 10.00 74 SER A N 1
ATOM 615 C CA A SER A 1 77 ? -7.430 8.544 -17.177 0.50 10.19 74 SER A CA 1
ATOM 616 C CA B SER A 1 77 ? -7.401 8.593 -17.015 0.50 9.88 74 SER A CA 1
ATOM 617 C C . SER A 1 77 ? -6.255 7.628 -16.871 1.00 9.03 74 SER A C 1
ATOM 618 O O . SER A 1 77 ? -5.206 7.757 -17.493 1.00 8.52 74 SER A O 1
ATOM 623 N N . PHE A 1 78 ? -6.431 6.668 -15.969 1.00 9.72 75 PHE A N 1
ATOM 624 C CA . PHE A 1 78 ? -5.391 5.710 -15.670 1.00 8.44 75 PHE A CA 1
ATOM 625 C C . PHE A 1 78 ? -5.132 4.823 -16.879 1.00 7.40 75 PHE A C 1
ATOM 626 O O . PHE A 1 78 ? -3.990 4.560 -17.244 1.00 7.87 75 PHE A O 1
ATOM 634 N N . ILE A 1 79 ? -6.187 4.392 -17.556 1.00 7.60 76 ILE A N 1
ATOM 635 C CA . ILE A 1 79 ? -6.008 3.548 -18.738 1.00 7.83 76 ILE A CA 1
ATOM 636 C C . ILE A 1 79 ? -5.428 4.324 -19.911 1.00 6.90 76 ILE A C 1
ATOM 637 O O . ILE A 1 79 ? -4.677 3.776 -20.681 1.00 7.28 76 ILE A O 1
ATOM 642 N N . VAL A 1 80 ? -5.729 5.615 -20.021 1.00 7.79 77 VAL A N 1
ATOM 643 C CA . VAL A 1 80 ? -5.092 6.444 -21.027 1.00 8.80 77 VAL A CA 1
ATOM 644 C C . VAL A 1 80 ? -3.572 6.404 -20.803 1.00 7.96 77 VAL A C 1
ATOM 645 O O . VAL A 1 80 ? -2.794 6.228 -21.755 1.00 8.81 77 VAL A O 1
ATOM 649 N N . TRP A 1 81 ? -3.155 6.557 -19.554 1.00 7.45 78 TRP A N 1
ATOM 650 C CA . TRP A 1 81 ? -1.735 6.485 -19.188 1.00 9.06 78 TRP A CA 1
ATOM 651 C C . TRP A 1 81 ? -1.159 5.116 -19.513 1.00 7.82 78 TRP A C 1
ATOM 652 O O . TRP A 1 81 ? -0.091 5.013 -20.074 1.00 7.93 78 TRP A O 1
ATOM 663 N N . VAL A 1 82 ? -1.883 4.064 -19.166 1.00 6.60 79 VAL A N 1
ATOM 664 C CA . VAL A 1 82 ? -1.372 2.717 -19.433 1.00 7.05 79 VAL A CA 1
ATOM 665 C C . VAL A 1 82 ? -1.107 2.540 -20.926 1.00 6.32 79 VAL A C 1
ATOM 666 O O . VAL A 1 82 ? -0.077 1.972 -21.327 1.00 6.90 79 VAL A O 1
ATOM 670 N N . LYS A 1 83 ? -2.031 3.010 -21.765 1.00 5.82 80 LYS A N 1
ATOM 671 C CA . LYS A 1 83 ? -1.830 2.876 -23.206 1.00 6.85 80 LYS A CA 1
ATOM 672 C C . LYS A 1 83 ? -0.590 3.634 -23.670 1.00 7.21 80 LYS A C 1
ATOM 673 O O . LYS A 1 83 ? 0.165 3.167 -24.500 1.00 8.03 80 LYS A O 1
ATOM 679 N N . LEU A 1 84 ? -0.409 4.860 -23.185 1.00 7.93 81 LEU A N 1
ATOM 680 C CA . LEU A 1 84 ? 0.728 5.668 -23.613 1.00 8.62 81 LEU A CA 1
ATOM 681 C C . LEU A 1 84 ? 2.034 5.095 -23.081 1.00 9.02 81 LEU A C 1
ATOM 682 O O . LEU A 1 84 ? 3.075 5.257 -23.705 1.00 11.25 81 LEU A O 1
ATOM 687 N N . ARG A 1 85 ? 1.983 4.439 -21.923 1.00 8.35 82 ARG A N 1
ATOM 688 C CA A ARG A 1 85 ? 3.175 3.869 -21.291 0.50 8.71 82 ARG A CA 1
ATOM 689 C CA B ARG A 1 85 ? 3.175 3.866 -21.288 0.50 8.79 82 ARG A CA 1
ATOM 690 C C . ARG A 1 85 ? 3.579 2.564 -21.967 1.00 9.07 82 ARG A C 1
ATOM 691 O O . ARG A 1 85 ? 4.759 2.326 -22.211 1.00 13.40 82 ARG A O 1
ATOM 706 N N . LEU A 1 86 ? 2.599 1.708 -22.257 1.00 8.36 83 LEU A N 1
ATOM 707 C CA . LEU A 1 86 ? 2.875 0.383 -22.836 1.00 9.03 83 LEU A CA 1
ATOM 708 C C . LEU A 1 86 ? 2.842 0.325 -24.342 1.00 8.27 83 LEU A C 1
ATOM 709 O O . LEU A 1 86 ? 3.612 -0.454 -24.946 1.00 9.94 83 LEU A O 1
ATOM 714 N N A GLU A 1 87 ? 1.946 1.114 -24.932 0.50 8.86 84 GLU A N 1
ATOM 715 N N B GLU A 1 87 ? 1.947 1.088 -24.949 0.50 7.93 84 GLU A N 1
ATOM 716 C CA A GLU A 1 87 ? 1.682 1.212 -26.380 0.50 10.19 84 GLU A CA 1
ATOM 717 C CA B GLU A 1 87 ? 1.845 1.220 -26.399 0.50 9.43 84 GLU A CA 1
ATOM 718 C C A GLU A 1 87 ? 1.148 -0.0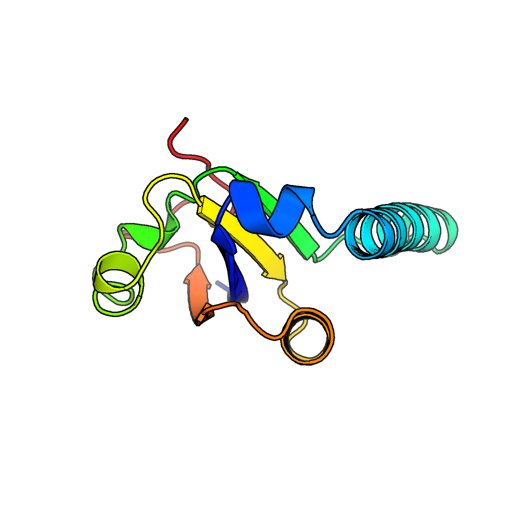41 -27.054 0.50 8.74 84 GLU A C 1
ATOM 719 C C B GLU A 1 87 ? 1.226 -0.001 -27.083 0.50 7.93 84 GLU A C 1
ATOM 720 O O A GLU A 1 87 ? 0.128 0.029 -27.760 0.50 10.29 84 GLU A O 1
ATOM 721 O O B GLU A 1 87 ? 0.229 0.133 -27.809 0.50 8.75 84 GLU A O 1
ATOM 732 N N . TYR A 1 88 ? 1.807 -1.179 -26.839 1.00 8.60 85 TYR A N 1
ATOM 733 C CA . TYR A 1 88 ? 1.406 -2.423 -27.517 1.00 8.15 85 TYR A CA 1
ATOM 734 C C . TYR A 1 88 ? 0.310 -3.157 -26.707 1.00 7.15 85 TYR A C 1
ATOM 735 O O . TYR A 1 88 ? 0.529 -4.210 -26.109 1.00 9.04 85 TYR A O 1
ATOM 744 N N . VAL A 1 89 ? -0.859 -2.520 -26.686 1.00 7.28 86 VAL A N 1
ATOM 745 C CA . VAL A 1 89 ? -2.049 -2.983 -26.015 1.00 7.30 86 VAL A CA 1
ATOM 746 C C . VAL A 1 89 ? -3.280 -2.637 -26.859 1.00 7.14 86 VAL A C 1
ATOM 747 O O . VAL A 1 89 ? -3.293 -1.627 -27.567 1.00 8.89 86 VAL A O 1
ATOM 751 N N . LEU A 1 90 ? -4.319 -3.453 -26.712 1.00 7.60 87 LEU A N 1
ATOM 752 C CA . LEU A 1 90 ? -5.646 -3.181 -27.273 1.00 7.80 87 LEU A CA 1
ATOM 753 C C . LEU A 1 90 ? -6.472 -2.541 -26.174 1.00 7.69 87 LEU A C 1
ATOM 754 O O . LEU A 1 90 ? -6.440 -3.005 -25.039 1.00 10.07 87 LEU A O 1
ATOM 759 N N . THR A 1 91 ? -7.188 -1.467 -26.455 1.00 7.57 88 THR A N 1
ATOM 760 C CA . THR A 1 91 ? -7.944 -0.783 -25.404 1.00 7.03 88 THR A CA 1
ATOM 761 C C . THR A 1 91 ? -9.419 -0.732 -25.748 1.00 6.95 88 THR A C 1
ATOM 762 O O . THR A 1 91 ? -9.825 -0.876 -26.903 1.00 7.93 88 THR A O 1
ATOM 766 N N . GLY A 1 92 ? -10.218 -0.523 -24.719 1.00 7.35 89 GLY A N 1
ATOM 767 C CA . GLY A 1 92 ? -11.657 -0.406 -24.897 1.00 8.19 89 GLY A CA 1
ATOM 768 C C . GLY A 1 92 ? -12.344 -0.202 -23.578 1.00 7.59 89 GLY A C 1
ATOM 769 O O . GLY A 1 92 ? -11.704 0.110 -22.574 1.00 6.75 89 GLY A O 1
ATOM 770 N N . GLU A 1 93 ? -13.654 -0.372 -23.588 1.00 7.90 90 GLU A N 1
ATOM 771 C CA . GLU A 1 93 ? -14.463 -0.158 -22.395 1.00 7.33 90 GLU A CA 1
ATOM 772 C C . GLU A 1 93 ? -15.700 -1.028 -22.468 1.00 8.20 90 GLU A C 1
ATOM 773 O O . GLU A 1 93 ? -16.091 -1.480 -23.537 1.00 9.45 90 GLU A O 1
ATOM 779 N N . PHE A 1 94 ? -16.313 -1.220 -21.314 1.00 8.18 91 PHE A N 1
ATOM 780 C CA . PHE A 1 94 ? -17.545 -1.995 -21.214 1.00 8.66 91 PHE A CA 1
ATOM 781 C C . PHE A 1 94 ? -18.255 -1.635 -19.924 1.00 9.32 91 PHE A C 1
ATOM 782 O O . PHE A 1 94 ? -17.649 -1.156 -18.979 1.00 9.40 91 PHE A O 1
ATOM 790 N N . GLU A 1 95 ? -19.561 -1.854 -19.878 1.00 11.55 92 GLU A N 1
ATOM 791 C CA . GLU A 1 95 ? -20.339 -1.674 -18.675 1.00 12.58 92 GLU A CA 1
ATOM 792 C C . GLU A 1 95 ? -20.489 -3.033 -17.960 1.00 11.11 92 GLU A C 1
ATOM 793 O O . GLU A 1 95 ? -20.662 -4.092 -18.594 1.00 12.56 92 GLU A O 1
ATOM 799 N N . ALA A 1 96 ? -20.478 -3.016 -16.634 1.00 10.87 93 ALA A N 1
ATOM 800 C CA . ALA A 1 96 ? -20.664 -4.239 -15.847 1.00 11.45 93 ALA A CA 1
ATOM 801 C C . ALA A 1 96 ? -21.126 -3.872 -14.454 1.00 11.85 93 ALA A C 1
ATOM 802 O O . ALA A 1 96 ? -20.868 -2.751 -14.002 1.00 14.14 93 ALA A O 1
ATOM 804 N N . PRO A 1 97 ? -21.782 -4.806 -13.746 1.00 12.63 94 PRO A N 1
ATOM 805 C CA . PRO A 1 97 ? -22.139 -6.133 -14.205 1.00 11.32 94 PRO A CA 1
ATOM 806 C C . PRO A 1 97 ? -23.263 -6.142 -15.221 1.00 12.38 94 PRO A C 1
ATOM 807 O O . PRO A 1 97 ? -24.164 -5.322 -15.164 1.00 16.31 94 PRO A O 1
ATOM 811 N N . SER A 1 98 ? -23.197 -7.104 -16.120 1.00 11.54 95 SER A N 1
ATOM 812 C CA . SER A 1 98 ? -24.223 -7.363 -17.114 1.00 11.91 95 SER A CA 1
ATOM 813 C C . SER A 1 98 ? -24.364 -8.897 -17.271 1.00 10.83 95 SER A C 1
ATOM 814 O O . SER A 1 98 ? -23.573 -9.670 -16.705 1.00 11.59 95 SER A O 1
ATOM 817 N N . ASP A 1 99 ? -25.315 -9.336 -18.087 1.00 12.16 96 ASP A N 1
ATOM 818 C CA . ASP A 1 99 ? -25.435 -10.764 -18.369 1.00 13.14 96 ASP A CA 1
ATOM 819 C C . ASP A 1 99 ? -24.148 -11.312 -18.949 1.00 12.02 96 ASP A C 1
ATOM 820 O O . ASP A 1 99 ? -23.694 -12.385 -18.557 1.00 12.54 96 ASP A O 1
ATOM 825 N N . ALA A 1 100 ? -23.568 -10.562 -19.894 1.00 13.34 97 ALA A N 1
ATOM 826 C CA . ALA A 1 100 ? -22.388 -10.999 -20.599 1.00 13.31 97 ALA A CA 1
ATOM 827 C C . ALA A 1 100 ? -21.135 -10.869 -19.748 1.00 11.45 97 ALA A C 1
ATOM 828 O O . ALA A 1 100 ? -20.173 -11.614 -19.958 1.00 13.43 97 ALA A O 1
ATOM 830 N N . ILE A 1 101 ? -21.111 -9.905 -18.829 1.00 10.53 98 ILE A N 1
ATOM 831 C CA . ILE A 1 101 ? -19.952 -9.638 -17.953 1.00 9.75 98 ILE A CA 1
ATOM 832 C C . ILE A 1 101 ? -20.444 -9.529 -16.503 1.00 9.51 98 ILE A C 1
ATOM 833 O O . ILE A 1 101 ? -20.553 -8.441 -15.944 1.00 9.94 98 ILE A O 1
ATOM 838 N N . PRO A 1 102 ? -20.780 -10.659 -15.904 1.00 10.03 99 PRO A N 1
ATOM 839 C CA . PRO A 1 102 ? -21.291 -10.622 -14.553 1.00 11.37 99 PRO A CA 1
ATOM 840 C C . PRO A 1 102 ? -20.217 -10.241 -13.539 1.00 11.37 99 PRO A C 1
ATOM 841 O O . PRO A 1 102 ? -20.549 -9.714 -12.490 1.00 13.80 99 PRO A O 1
ATOM 845 N N . ASP A 1 103 ? -18.949 -10.506 -13.864 1.00 10.77 100 ASP A N 1
ATOM 846 C CA . ASP A 1 103 ? -17.832 -10.183 -12.991 1.00 10.88 100 ASP A CA 1
ATOM 847 C C . ASP A 1 103 ? -16.721 -9.610 -13.853 1.00 10.66 100 ASP A C 1
ATOM 848 O O . ASP A 1 103 ? -16.042 -10.344 -14.582 1.00 10.78 100 ASP A O 1
ATOM 853 N N . PRO A 1 104 ? -16.526 -8.297 -13.780 1.00 10.31 101 PRO A N 1
ATOM 854 C CA . PRO A 1 104 ? -15.554 -7.671 -14.658 1.00 10.12 101 PRO A CA 1
ATOM 855 C C . PRO A 1 104 ? -14.114 -8.137 -14.405 1.00 10.12 101 PRO A C 1
ATOM 856 O O . PRO A 1 104 ? -13.259 -7.972 -15.286 1.00 10.82 101 PRO A O 1
ATOM 860 N N . LEU A 1 105 ? -13.842 -8.674 -13.221 1.00 10.09 102 LEU A N 1
ATOM 861 C CA . LEU A 1 105 ? -12.504 -9.086 -12.827 1.00 10.48 102 LEU A CA 1
ATOM 862 C C . LEU A 1 105 ? -12.254 -10.584 -12.899 1.00 11.63 102 LEU A C 1
ATOM 863 O O . LEU A 1 105 ? -11.180 -11.038 -12.528 1.00 13.02 102 LEU A O 1
ATOM 868 N N . ALA A 1 106 ? -13.206 -11.351 -13.416 1.00 10.24 103 ALA A N 1
ATOM 869 C CA . ALA A 1 106 ? -13.043 -12.809 -13.463 1.00 11.47 103 ALA A CA 1
ATOM 870 C C . ALA A 1 106 ? -12.017 -13.209 -14.520 1.00 9.84 103 ALA A C 1
ATOM 871 O O . ALA A 1 106 ? -11.946 -12.609 -15.595 1.00 9.59 103 ALA A O 1
ATOM 873 N N . SER A 1 107 ? -11.254 -14.253 -14.193 1.00 11.03 104 SER A N 1
ATOM 874 C CA . SER A 1 107 ? -10.318 -14.901 -15.090 1.00 10.53 104 SER A CA 1
ATOM 875 C C . SER A 1 107 ? -10.954 -16.156 -15.676 1.00 12.65 104 SER A C 1
ATOM 876 O O . SER A 1 107 ? -11.783 -16.819 -15.019 1.00 17.30 104 SER A O 1
ATOM 879 N N . LEU A 1 108 ? -10.526 -16.512 -16.883 1.00 12.11 105 LEU A N 1
ATOM 880 C CA . LEU A 1 108 ? -10.987 -17.755 -17.498 1.00 14.23 105 LEU A CA 1
ATOM 881 C C . LEU A 1 108 ? -10.162 -18.931 -17.060 1.00 17.46 105 LEU A C 1
ATOM 882 O O . LEU A 1 108 ? -10.539 -20.077 -17.312 1.00 22.82 105 LEU A O 1
ATOM 887 N N . ASP A 1 109 ? -9.049 -18.661 -16.396 1.00 16.06 106 ASP A N 1
ATOM 888 C CA . ASP A 1 109 ? -8.216 -19.740 -15.873 1.00 18.37 106 ASP A CA 1
ATOM 889 C C . ASP A 1 109 ? -8.802 -20.326 -14.590 1.00 22.08 106 ASP A C 1
ATOM 890 O O . ASP A 1 109 ? -9.667 -19.715 -13.956 1.00 25.63 106 ASP A O 1
#

Sequence (106 aa):
MATYYYALASQKFLLEEEPFEEVLKERRRDYGEKNKEIDFWQVIQPAFLNAPELAEEAKAKAPEKNVAIVSTNKKSSFIVWVKLRRLEEYVLTGEFEAPSDAIPDPLASLD